Protein AF-A0A6M2D4B0-F1 (afdb_monomer)

Foldseek 3Di:
DDDDPDVVVVVVCVVVDDLVVLLLDLQLQDDDDDDDDPVCPVVVVSSVVSNVVSLVLLVLCLVVLVVPLALSSQLSLVSCPPHPVSLVSNCVVVVHDSVVSVVSSVVVVVVCLFLQSVCCNLVVDVHDDDDDPDDPPDDDPVNDDRVRSSVVSVVDGSVVRDDDDD

Mean predicted aligned error: 10.33 Å

Radius of gyration: 20.92 Å; Cα contacts (8 Å, |Δi|>4): 132; chains: 1; bounding box: 48×32×70 Å

Sequence (166 aa):
MLDTPCPEVFEEFLREASEPKLWNNYNLEFVEFGCDAPDLVGMVVTMKQVTDRNTTLATRAARFLQGKHHIDNARALETMNGSSLFVKRVCGLLRVDKAQALDKIAACLIDVADMKKFLRLAGVVHRDLVCGETVDGRTQLADLNEDCLRYLRRYLKFSDIRHSPA

Structure (mmCIF, N/CA/C/O backbone):
data_AF-A0A6M2D4B0-F1
#
_entry.id   AF-A0A6M2D4B0-F1
#
loop_
_atom_site.group_PDB
_atom_site.id
_atom_site.type_symbol
_atom_site.label_atom_id
_atom_site.label_alt_id
_atom_site.label_comp_id
_atom_site.label_asym_id
_atom_site.label_entity_id
_atom_site.label_seq_id
_atom_site.pdbx_PDB_ins_code
_atom_site.Cartn_x
_atom_site.Cartn_y
_atom_site.Cartn_z
_atom_site.occupancy
_atom_site.B_iso_or_equiv
_atom_site.auth_seq_id
_atom_site.auth_comp_id
_atom_site.auth_asym_id
_atom_site.auth_atom_id
_atom_site.pdbx_PDB_model_num
ATOM 1 N N . MET A 1 1 ? 17.600 -1.834 -33.836 1.00 33.47 1 MET A N 1
ATOM 2 C CA . MET A 1 1 ? 18.790 -1.210 -33.231 1.00 33.47 1 MET A CA 1
ATOM 3 C C . MET A 1 1 ? 18.265 -0.247 -32.194 1.00 33.47 1 MET A C 1
ATOM 5 O O . MET A 1 1 ? 17.700 0.765 -32.577 1.00 33.47 1 MET A O 1
ATOM 9 N N . LEU A 1 2 ? 18.274 -0.651 -30.927 1.00 34.34 2 LEU A N 1
ATOM 10 C CA . LEU A 1 2 ? 17.944 0.231 -29.812 1.00 34.34 2 LEU A CA 1
ATOM 11 C C . LEU A 1 2 ? 19.280 0.704 -29.245 1.00 34.34 2 LEU A C 1
ATOM 13 O O . LEU A 1 2 ? 20.153 -0.131 -29.013 1.00 34.34 2 LEU A O 1
ATOM 17 N N . ASP A 1 3 ? 19.434 2.022 -29.129 1.00 37.56 3 ASP A N 1
ATOM 18 C CA . ASP A 1 3 ? 20.600 2.682 -28.548 1.00 37.56 3 ASP A CA 1
ATOM 19 C C . ASP A 1 3 ? 20.868 2.109 -27.155 1.00 37.56 3 ASP A C 1
ATOM 21 O O . ASP A 1 3 ? 20.083 2.296 -26.224 1.00 37.56 3 ASP A O 1
ATOM 25 N N . THR A 1 4 ? 21.980 1.393 -27.012 1.00 47.75 4 THR A N 1
ATOM 26 C CA . THR A 1 4 ? 22.542 1.086 -25.699 1.00 47.75 4 THR A CA 1
ATOM 27 C C . THR A 1 4 ? 22.854 2.406 -24.992 1.00 47.75 4 THR A C 1
ATOM 29 O O . THR A 1 4 ? 23.496 3.265 -25.604 1.00 47.75 4 THR A O 1
ATOM 32 N N . PRO A 1 5 ? 22.411 2.603 -23.737 1.00 45.62 5 PRO A N 1
ATOM 33 C CA . PRO A 1 5 ? 22.637 3.855 -23.031 1.00 45.62 5 PRO A CA 1
ATOM 34 C C . PRO A 1 5 ? 24.138 4.150 -22.923 1.00 45.62 5 PRO A C 1
ATOM 36 O O . PRO A 1 5 ? 24.945 3.251 -22.682 1.00 45.62 5 PRO A O 1
ATOM 39 N N . CYS A 1 6 ? 24.489 5.420 -23.140 1.00 44.59 6 CYS A N 1
ATOM 40 C CA . CYS A 1 6 ? 25.862 5.917 -23.135 1.00 44.59 6 CYS A CA 1
ATOM 41 C C . CYS A 1 6 ? 26.569 5.535 -21.814 1.00 44.59 6 CYS A C 1
ATOM 43 O O . CYS A 1 6 ? 25.987 5.776 -20.749 1.00 44.59 6 CYS A O 1
ATOM 45 N N . PRO A 1 7 ? 27.802 4.989 -21.850 1.00 52.09 7 PRO A N 1
ATOM 46 C CA . PRO A 1 7 ? 28.554 4.578 -20.658 1.00 52.09 7 PRO A CA 1
ATOM 47 C C . PRO A 1 7 ? 28.643 5.658 -19.566 1.00 52.09 7 PRO A C 1
ATOM 49 O O . PRO A 1 7 ? 28.606 5.348 -18.380 1.00 52.09 7 PRO A O 1
ATOM 52 N N . GLU A 1 8 ? 28.663 6.933 -19.961 1.00 49.50 8 GLU A N 1
ATOM 53 C CA . GLU A 1 8 ? 28.767 8.093 -19.065 1.00 49.50 8 GLU A CA 1
ATOM 54 C C . GLU A 1 8 ? 27.552 8.250 -18.127 1.00 49.50 8 GLU A C 1
ATOM 56 O O . GLU A 1 8 ? 27.714 8.550 -16.946 1.00 49.50 8 GLU A O 1
ATOM 61 N N . VAL A 1 9 ? 26.333 7.970 -18.611 1.00 52.59 9 VAL A N 1
ATOM 62 C CA . VAL A 1 9 ? 25.097 8.035 -17.799 1.00 52.59 9 VAL A CA 1
ATOM 63 C C . VAL A 1 9 ? 25.060 6.896 -16.778 1.00 52.59 9 VAL A C 1
ATOM 65 O O . VAL A 1 9 ? 24.515 7.025 -15.680 1.00 52.59 9 VAL A O 1
ATOM 68 N N . PHE A 1 10 ? 25.653 5.762 -17.142 1.00 53.91 10 PHE A N 1
ATO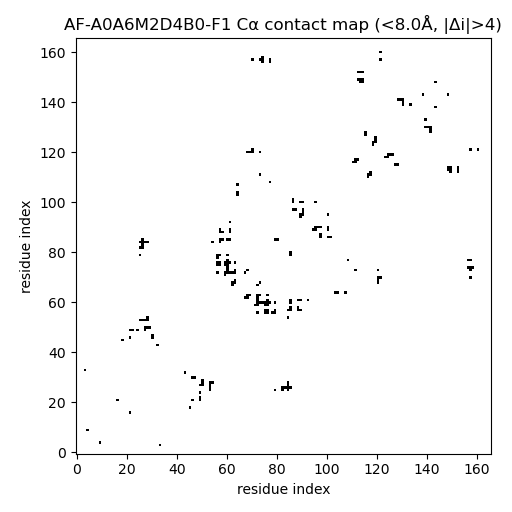M 69 C CA . PHE A 1 10 ? 25.703 4.578 -16.302 1.00 53.91 10 PHE A CA 1
ATOM 70 C C . PHE A 1 10 ? 26.721 4.736 -15.161 1.00 53.91 10 PHE A C 1
ATOM 72 O O . PHE A 1 10 ? 26.424 4.356 -14.028 1.00 53.91 10 PHE A O 1
ATOM 79 N N . GLU A 1 11 ? 27.872 5.366 -15.417 1.00 51.25 11 GLU A N 1
ATOM 80 C CA . GLU A 1 11 ? 28.868 5.688 -14.384 1.00 51.25 11 GLU A CA 1
ATOM 81 C C . GLU A 1 11 ? 28.387 6.741 -13.373 1.00 51.25 11 GLU A C 1
ATOM 83 O O . GLU A 1 11 ? 28.682 6.636 -12.180 1.00 51.25 11 GLU A O 1
ATOM 88 N N . GLU A 1 12 ? 27.602 7.730 -13.807 1.00 53.69 12 GLU A N 1
ATOM 89 C CA . GLU A 1 12 ? 27.007 8.718 -12.900 1.00 53.69 12 GLU A CA 1
ATOM 90 C C . GLU A 1 12 ? 25.944 8.075 -11.991 1.00 53.69 12 GLU A C 1
ATOM 92 O O . GLU A 1 12 ? 25.971 8.259 -10.770 1.00 53.69 12 GLU A O 1
ATOM 97 N N . PHE A 1 13 ? 25.090 7.212 -12.556 1.00 56.12 13 PHE A N 1
ATOM 98 C CA . PHE A 1 13 ? 24.139 6.402 -11.790 1.00 5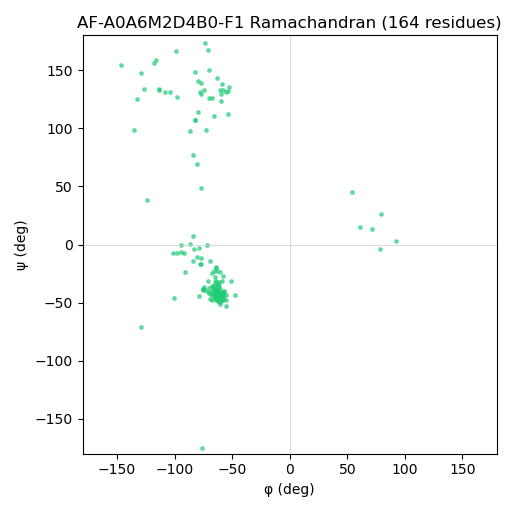6.12 13 PHE A CA 1
ATOM 99 C C . PHE A 1 13 ? 24.857 5.515 -10.759 1.00 56.12 13 PHE A C 1
ATOM 101 O O . PHE A 1 13 ? 24.460 5.465 -9.596 1.00 56.12 13 PHE A O 1
ATOM 108 N N . LEU A 1 14 ? 25.941 4.849 -11.166 1.00 56.28 14 LEU A N 1
ATOM 109 C CA . LEU A 1 14 ? 26.808 4.033 -10.311 1.00 56.28 14 LEU A CA 1
ATOM 110 C C . LEU A 1 14 ? 27.415 4.822 -9.144 1.00 56.28 14 LEU A C 1
ATOM 112 O O . LEU A 1 14 ? 27.433 4.334 -8.015 1.00 56.28 14 LEU A O 1
ATOM 116 N N . ARG A 1 15 ? 27.891 6.049 -9.396 1.00 55.19 15 ARG A N 1
ATOM 117 C CA . ARG A 1 15 ? 28.471 6.925 -8.362 1.00 55.19 15 ARG A CA 1
ATOM 118 C C . ARG A 1 15 ? 27.452 7.355 -7.314 1.00 55.19 15 ARG A C 1
ATOM 120 O O . ARG A 1 15 ? 27.816 7.568 -6.156 1.00 55.19 15 ARG A O 1
ATOM 127 N N . GLU A 1 16 ? 26.189 7.502 -7.701 1.00 53.47 16 GLU A N 1
ATOM 128 C CA . GLU A 1 16 ? 25.122 7.928 -6.797 1.00 53.47 16 GLU A CA 1
ATOM 129 C C . GLU A 1 16 ? 24.395 6.770 -6.105 1.00 53.47 16 GLU A C 1
ATOM 131 O O . GLU A 1 16 ? 23.835 6.964 -5.016 1.00 53.47 16 GLU A O 1
ATOM 136 N N . ALA A 1 17 ? 24.426 5.577 -6.700 1.00 56.62 17 ALA A N 1
ATOM 137 C CA . ALA A 1 17 ? 23.749 4.368 -6.256 1.00 56.62 17 ALA A CA 1
ATOM 138 C C . ALA A 1 17 ? 24.512 3.641 -5.138 1.00 56.62 17 ALA A C 1
ATOM 140 O O . ALA A 1 17 ? 24.996 2.523 -5.299 1.00 56.62 17 ALA A O 1
ATOM 141 N N . SER A 1 18 ? 24.563 4.238 -3.946 1.00 60.62 18 SER A N 1
ATOM 142 C CA . SER A 1 18 ? 24.861 3.437 -2.755 1.00 60.62 18 SER A CA 1
ATOM 143 C C . SER A 1 18 ? 23.748 2.400 -2.544 1.00 60.62 18 SER A C 1
ATOM 145 O O . SER A 1 18 ? 22.571 2.699 -2.771 1.00 60.62 18 SER A O 1
ATOM 147 N N . GLU A 1 19 ? 24.084 1.186 -2.089 1.00 58.88 19 GLU A N 1
ATOM 148 C CA . GLU A 1 19 ? 23.086 0.127 -1.849 1.00 58.88 19 GLU A CA 1
ATOM 149 C C . GLU A 1 19 ? 21.857 0.622 -1.056 1.00 58.88 19 GLU A C 1
ATOM 151 O O . GLU A 1 19 ? 20.731 0.363 -1.490 1.00 58.88 19 GLU A O 1
ATOM 156 N N . PRO A 1 20 ? 21.993 1.423 0.025 1.00 60.00 20 PRO A N 1
ATOM 157 C CA . PRO A 1 20 ? 20.836 1.943 0.754 1.00 60.00 20 PRO A CA 1
ATOM 158 C C . PRO A 1 20 ? 19.921 2.840 -0.093 1.00 60.00 20 PRO A C 1
ATOM 160 O O . PRO A 1 20 ? 18.709 2.855 0.119 1.00 60.00 20 PRO A O 1
ATOM 163 N N . LYS A 1 21 ? 20.464 3.596 -1.056 1.00 70.44 21 LYS A N 1
ATOM 164 C CA . LYS A 1 21 ? 19.666 4.437 -1.963 1.00 70.44 21 LYS A CA 1
ATOM 165 C C . LYS A 1 21 ? 18.920 3.590 -2.993 1.00 70.44 21 LYS A C 1
ATOM 167 O O . LYS A 1 21 ? 17.749 3.858 -3.256 1.00 70.44 21 LYS A O 1
ATOM 172 N N . LEU A 1 22 ? 19.552 2.532 -3.507 1.00 73.62 22 LEU A N 1
ATOM 173 C CA . LEU A 1 22 ? 18.917 1.576 -4.421 1.00 73.62 22 LEU A CA 1
ATOM 174 C C . LEU A 1 22 ? 17.747 0.845 -3.757 1.00 73.62 22 LEU A C 1
ATOM 176 O O . LEU A 1 22 ? 16.653 0.791 -4.318 1.00 73.62 22 LEU A O 1
ATOM 180 N N . TRP A 1 23 ? 17.934 0.353 -2.530 1.00 78.50 23 TRP A N 1
ATOM 181 C CA . TRP A 1 23 ? 16.878 -0.338 -1.786 1.00 78.50 23 TRP A CA 1
ATOM 182 C C . TRP A 1 23 ? 15.683 0.563 -1.442 1.00 78.50 23 TRP A C 1
ATOM 184 O O . TRP A 1 23 ? 14.585 0.057 -1.214 1.00 78.50 23 TRP A O 1
ATOM 194 N N . ASN A 1 24 ? 15.838 1.885 -1.462 1.00 80.62 24 ASN A N 1
ATOM 195 C CA . ASN A 1 24 ? 14.739 2.831 -1.251 1.00 80.62 24 ASN A CA 1
ATOM 196 C C . ASN A 1 24 ? 14.094 3.330 -2.556 1.00 80.62 24 ASN A C 1
ATOM 198 O O . ASN A 1 24 ? 13.121 4.084 -2.511 1.00 80.62 24 ASN A O 1
ATOM 202 N N . ASN A 1 25 ? 14.579 2.888 -3.721 1.00 83.38 25 ASN A N 1
ATOM 203 C CA . ASN A 1 25 ? 13.985 3.233 -5.006 1.00 83.38 25 ASN A CA 1
ATOM 204 C C . ASN A 1 25 ? 12.860 2.253 -5.373 1.00 83.38 25 ASN A C 1
ATOM 206 O O . ASN A 1 25 ? 13.100 1.178 -5.922 1.00 83.38 25 ASN A O 1
ATOM 210 N N . TYR A 1 26 ? 11.615 2.648 -5.111 1.00 85.12 26 TYR A N 1
ATOM 211 C CA . TYR A 1 26 ? 10.415 1.870 -5.455 1.00 85.12 26 TYR A CA 1
ATOM 212 C C . TYR A 1 26 ? 9.943 2.052 -6.907 1.00 85.12 26 TYR A C 1
ATOM 214 O O . TYR A 1 26 ? 8.989 1.401 -7.329 1.00 85.12 26 TYR A O 1
ATOM 222 N N . ASN A 1 27 ? 10.591 2.932 -7.676 1.00 85.00 27 ASN A N 1
ATOM 223 C CA . ASN A 1 27 ? 10.253 3.214 -9.073 1.00 85.00 27 ASN A CA 1
ATOM 224 C C . ASN A 1 27 ? 11.130 2.450 -10.069 1.00 85.00 27 ASN A C 1
ATOM 226 O O . ASN A 1 27 ? 10.854 2.495 -11.265 1.00 85.00 27 ASN A O 1
ATOM 230 N N . LEU A 1 28 ? 12.166 1.752 -9.594 1.00 82.00 28 LEU A N 1
ATOM 231 C CA . LEU A 1 28 ? 13.010 0.924 -10.446 1.00 82.00 28 LEU A CA 1
ATOM 232 C C . LEU A 1 28 ? 12.182 -0.241 -11.009 1.00 82.00 28 LEU A C 1
ATOM 234 O O . LEU A 1 28 ? 11.762 -1.124 -10.255 1.00 82.00 28 LEU A O 1
ATOM 238 N N . GLU A 1 29 ? 11.923 -0.196 -12.318 1.00 71.44 29 GLU A N 1
ATOM 239 C CA . GLU A 1 29 ? 11.063 -1.141 -13.042 1.00 71.44 29 GLU A CA 1
ATOM 240 C C . GLU A 1 29 ? 11.870 -2.196 -13.802 1.00 71.44 29 GLU A C 1
ATOM 242 O O . GLU A 1 29 ? 11.560 -3.382 -13.725 1.00 71.44 29 GLU A O 1
ATOM 247 N N . PHE A 1 30 ? 12.907 -1.770 -14.520 1.00 68.88 30 PHE A N 1
ATOM 248 C CA . PHE A 1 30 ? 13.785 -2.645 -15.283 1.00 68.88 30 PHE A CA 1
ATOM 249 C C . PHE A 1 30 ? 15.204 -2.081 -15.284 1.00 68.88 30 PHE A C 1
ATOM 251 O O . PHE A 1 30 ? 15.396 -0.873 -15.133 1.00 68.88 30 PHE A O 1
ATOM 258 N N . VAL A 1 31 ? 16.184 -2.964 -15.461 1.00 64.62 31 VAL A N 1
ATOM 259 C CA . VAL A 1 31 ? 17.563 -2.580 -15.760 1.00 64.62 31 VAL A CA 1
ATOM 260 C C . VAL A 1 31 ? 18.047 -3.428 -16.927 1.00 64.62 31 VAL A C 1
ATOM 262 O O . VAL A 1 31 ? 17.963 -4.655 -16.876 1.00 64.62 31 VAL A O 1
ATOM 265 N N . GLU A 1 32 ? 18.525 -2.767 -17.975 1.00 59.12 32 GLU A N 1
ATOM 266 C CA . GLU A 1 32 ? 19.213 -3.396 -19.100 1.00 59.12 32 GLU A CA 1
ATOM 267 C C . GLU A 1 32 ? 20.713 -3.136 -18.955 1.00 59.12 32 GLU A C 1
ATOM 269 O O . GLU A 1 32 ? 21.128 -2.004 -18.711 1.00 59.12 32 GLU A O 1
ATOM 274 N N . PHE A 1 33 ? 21.523 -4.186 -19.085 1.00 61.47 33 PHE A N 1
ATOM 275 C CA . PHE A 1 33 ? 22.979 -4.084 -19.016 1.00 61.47 33 PHE A CA 1
ATOM 276 C C . PHE A 1 33 ? 23.588 -4.410 -20.378 1.00 61.47 33 PHE A C 1
ATOM 278 O O . PHE A 1 33 ? 23.222 -5.411 -20.997 1.00 61.47 33 PHE A O 1
ATOM 285 N N . GLY A 1 34 ? 24.536 -3.580 -20.818 1.00 56.22 34 GLY A N 1
ATOM 286 C CA . GLY A 1 34 ? 25.466 -3.927 -21.895 1.00 56.22 34 GLY A CA 1
ATOM 287 C C . GLY A 1 34 ? 26.464 -4.992 -21.423 1.00 56.22 34 GLY A C 1
ATOM 288 O O . GLY A 1 34 ? 26.774 -5.071 -20.236 1.00 56.22 34 GLY A O 1
ATOM 289 N N . CYS A 1 35 ? 26.939 -5.840 -22.334 1.00 49.44 35 CYS A N 1
ATOM 290 C CA . CYS A 1 35 ? 27.589 -7.114 -22.003 1.00 49.44 35 CYS A CA 1
ATOM 291 C C . CYS A 1 35 ? 29.007 -7.063 -21.389 1.00 49.44 35 CYS A C 1
ATOM 293 O O . CYS A 1 35 ? 29.515 -8.129 -21.059 1.00 49.44 35 CYS A O 1
ATOM 295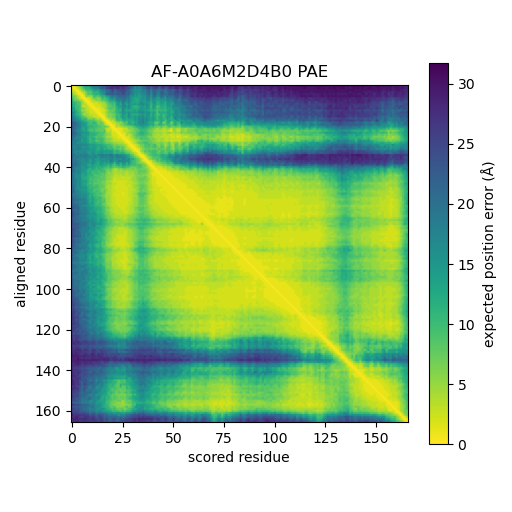 N N . ASP A 1 36 ? 29.640 -5.909 -21.160 1.00 53.78 36 ASP A N 1
ATOM 296 C CA . ASP A 1 36 ? 31.114 -5.866 -21.040 1.00 53.78 36 ASP A CA 1
ATOM 297 C C . ASP A 1 36 ? 31.689 -5.260 -19.747 1.00 53.78 36 ASP A C 1
ATOM 299 O O . ASP A 1 36 ? 32.720 -4.594 -19.782 1.00 53.78 36 ASP A O 1
ATOM 303 N N . ALA A 1 37 ? 31.086 -5.495 -18.578 1.00 54.44 37 ALA A N 1
ATOM 304 C CA . ALA A 1 37 ? 31.677 -5.007 -17.325 1.00 54.44 37 ALA A CA 1
ATOM 305 C C . ALA A 1 37 ? 31.674 -6.062 -16.195 1.00 54.44 37 ALA A C 1
ATOM 307 O O . ALA A 1 37 ? 30.664 -6.250 -15.509 1.00 54.44 37 ALA A O 1
ATOM 308 N N . PRO A 1 38 ? 32.808 -6.762 -15.979 1.00 52.78 38 PRO A N 1
ATOM 309 C CA . PRO A 1 38 ? 32.936 -7.821 -14.972 1.00 52.78 38 PRO A CA 1
ATOM 310 C C . PRO A 1 38 ? 32.803 -7.320 -13.522 1.00 52.78 38 PRO A C 1
ATOM 312 O O . PRO A 1 38 ? 32.379 -8.086 -12.658 1.00 52.78 38 PRO A O 1
ATOM 315 N N . ASP A 1 39 ? 33.045 -6.032 -13.264 1.00 58.59 39 ASP A N 1
ATOM 316 C CA . ASP A 1 39 ? 32.878 -5.413 -11.939 1.00 58.59 39 ASP A CA 1
ATOM 317 C C . ASP A 1 39 ? 31.408 -5.084 -11.591 1.00 58.59 39 ASP A C 1
ATOM 319 O O . ASP A 1 39 ? 31.105 -4.653 -10.479 1.00 58.59 39 ASP A O 1
ATOM 323 N N . LEU A 1 40 ? 30.460 -5.327 -12.509 1.00 64.75 40 LEU A N 1
ATOM 324 C CA . LEU A 1 40 ? 29.035 -5.031 -12.305 1.00 64.75 40 LEU A CA 1
ATOM 325 C C . LEU A 1 40 ? 28.207 -6.206 -11.798 1.00 64.75 40 LEU A C 1
ATOM 327 O O . LEU A 1 40 ? 27.039 -6.004 -11.473 1.00 64.75 40 LEU A O 1
ATOM 331 N N . VAL A 1 41 ? 28.758 -7.420 -11.702 1.00 70.38 41 VAL A N 1
ATOM 332 C CA . VAL A 1 41 ? 27.973 -8.621 -11.353 1.00 70.38 41 VAL A CA 1
ATOM 333 C C . VAL A 1 41 ? 27.215 -8.437 -10.033 1.00 70.38 41 VAL A C 1
ATOM 335 O O . VAL A 1 41 ? 26.025 -8.744 -9.958 1.00 70.38 41 VAL A O 1
ATOM 338 N N . GLY A 1 42 ? 27.867 -7.871 -9.011 1.00 72.50 42 GLY A N 1
ATOM 339 C CA . GLY A 1 42 ? 27.223 -7.570 -7.729 1.00 72.50 42 GLY A CA 1
ATOM 340 C C . GLY A 1 42 ? 26.076 -6.565 -7.866 1.00 72.50 42 GLY A C 1
ATOM 341 O O . GLY A 1 42 ? 24.979 -6.800 -7.361 1.00 72.50 42 GLY A O 1
ATOM 342 N N . MET A 1 43 ? 26.281 -5.483 -8.621 1.00 73.81 43 MET A N 1
ATOM 343 C CA . MET A 1 43 ? 25.251 -4.461 -8.804 1.00 73.81 43 MET A CA 1
ATOM 344 C C . MET A 1 43 ? 24.078 -4.953 -9.660 1.00 73.81 43 MET A C 1
ATOM 346 O O . MET A 1 43 ? 22.928 -4.654 -9.347 1.00 73.81 43 MET A O 1
ATOM 350 N N . VAL A 1 44 ? 24.348 -5.763 -10.686 1.00 76.38 44 VAL A N 1
ATOM 351 C CA . VAL A 1 44 ? 23.335 -6.433 -11.516 1.00 76.38 44 VAL A CA 1
ATOM 352 C C . VAL A 1 44 ? 22.424 -7.297 -10.651 1.00 76.38 44 VAL A C 1
ATOM 354 O O . VAL A 1 44 ? 21.198 -7.217 -10.761 1.00 76.38 44 VAL A O 1
ATOM 357 N N . VAL A 1 45 ? 23.010 -8.096 -9.754 1.00 80.75 45 VAL A N 1
ATOM 358 C CA . VAL A 1 45 ? 22.253 -8.927 -8.812 1.00 80.75 45 VAL A CA 1
ATOM 359 C C . VAL A 1 45 ? 21.402 -8.057 -7.887 1.00 80.75 45 VAL A C 1
ATOM 361 O O . VAL A 1 45 ? 20.202 -8.310 -7.765 1.00 80.75 45 VAL A O 1
ATOM 364 N N . THR A 1 46 ? 21.971 -7.005 -7.295 1.00 81.88 46 THR A N 1
ATOM 365 C CA . THR A 1 46 ? 21.238 -6.080 -6.415 1.00 81.88 46 THR A CA 1
ATOM 366 C C . THR A 1 46 ? 20.076 -5.401 -7.140 1.00 81.88 46 THR A C 1
ATOM 368 O O . THR A 1 46 ? 18.951 -5.384 -6.645 1.00 81.88 46 THR A O 1
ATOM 371 N N . MET A 1 47 ? 20.294 -4.893 -8.351 1.00 81.75 47 MET A N 1
ATOM 372 C CA . MET A 1 47 ? 19.253 -4.258 -9.164 1.00 81.75 47 MET A CA 1
ATOM 373 C C . MET A 1 47 ? 18.129 -5.225 -9.538 1.00 81.75 47 MET A C 1
ATOM 375 O O . MET A 1 47 ? 16.949 -4.863 -9.481 1.00 81.75 47 MET A O 1
ATOM 379 N N . LYS A 1 48 ? 18.469 -6.476 -9.862 1.00 84.06 48 LYS A N 1
ATOM 380 C CA . LYS A 1 48 ? 17.476 -7.525 -10.100 1.00 84.06 48 LYS A CA 1
ATOM 381 C C . LYS A 1 48 ? 16.647 -7.809 -8.845 1.00 84.06 48 LYS A C 1
ATOM 383 O O . LYS A 1 48 ? 15.424 -7.843 -8.905 1.00 84.06 48 LYS A O 1
ATOM 388 N N . GLN A 1 49 ? 17.287 -7.928 -7.684 1.00 86.31 49 GLN A N 1
ATOM 389 C CA . GLN A 1 49 ? 16.572 -8.127 -6.420 1.00 86.31 49 GLN A CA 1
ATOM 390 C C . GLN A 1 49 ? 15.634 -6.955 -6.095 1.00 86.31 49 GLN A C 1
ATOM 392 O O . GLN A 1 49 ? 14.499 -7.170 -5.662 1.00 86.31 49 GLN A O 1
ATOM 397 N N . VAL A 1 50 ? 16.073 -5.716 -6.334 1.00 87.56 50 VAL A N 1
ATOM 398 C CA . VAL A 1 50 ? 15.253 -4.515 -6.115 1.00 87.56 50 VAL A CA 1
ATOM 399 C C . VAL A 1 50 ? 14.047 -4.489 -7.059 1.00 87.56 50 VAL A C 1
ATOM 401 O O . VAL A 1 50 ? 12.928 -4.249 -6.602 1.00 87.56 50 VAL A O 1
ATOM 404 N N . THR A 1 51 ? 14.239 -4.775 -8.348 1.00 88.81 51 THR A N 1
ATOM 405 C CA . THR A 1 51 ? 13.146 -4.809 -9.342 1.00 88.81 51 THR A CA 1
ATOM 406 C C . THR A 1 51 ? 12.133 -5.923 -9.051 1.00 88.81 51 THR A C 1
ATOM 408 O O . THR A 1 51 ? 10.922 -5.666 -9.057 1.00 88.81 51 THR A O 1
ATOM 411 N N . ASP A 1 52 ? 12.591 -7.124 -8.687 1.00 89.12 52 ASP A N 1
ATOM 412 C CA . ASP A 1 52 ? 11.731 -8.245 -8.281 1.00 89.12 52 ASP A CA 1
ATOM 413 C C . ASP A 1 52 ? 10.914 -7.903 -7.023 1.00 89.12 52 ASP A C 1
ATOM 415 O O . ASP A 1 52 ? 9.694 -8.132 -6.956 1.00 89.12 52 ASP A O 1
ATOM 419 N N . ARG A 1 53 ? 11.562 -7.284 -6.028 1.00 92.25 53 ARG A N 1
ATOM 420 C CA . ARG A 1 53 ? 10.904 -6.799 -4.809 1.00 92.25 53 ARG A CA 1
ATOM 421 C C . ARG A 1 53 ? 9.843 -5.751 -5.136 1.00 92.25 53 ARG A C 1
ATOM 423 O O . ARG A 1 53 ? 8.703 -5.886 -4.690 1.00 92.25 53 ARG A O 1
ATOM 430 N N . ASN A 1 54 ? 10.189 -4.727 -5.913 1.00 92.44 54 ASN A N 1
ATOM 431 C CA . ASN A 1 54 ? 9.279 -3.641 -6.281 1.00 92.44 54 ASN A CA 1
ATOM 432 C C . ASN A 1 54 ? 8.060 -4.171 -7.048 1.00 92.44 54 ASN A C 1
ATOM 434 O O . ASN A 1 54 ? 6.923 -3.815 -6.739 1.00 92.44 54 ASN A O 1
ATOM 438 N N . THR A 1 55 ? 8.274 -5.098 -7.984 1.00 90.62 55 THR A N 1
ATOM 439 C CA . THR A 1 55 ? 7.200 -5.762 -8.736 1.00 90.62 55 THR A CA 1
ATOM 440 C C . THR A 1 55 ? 6.282 -6.570 -7.820 1.00 90.62 55 THR A C 1
ATOM 442 O O . THR A 1 55 ? 5.051 -6.539 -7.963 1.00 90.62 55 THR A O 1
ATOM 445 N N . THR A 1 56 ? 6.861 -7.277 -6.848 1.00 93.25 56 THR A N 1
ATOM 446 C CA . THR A 1 56 ? 6.111 -8.036 -5.842 1.00 93.25 56 THR A CA 1
ATOM 447 C C . THR A 1 56 ? 5.259 -7.110 -4.975 1.00 93.25 56 THR A C 1
ATOM 449 O O . THR A 1 56 ? 4.063 -7.364 -4.803 1.00 93.25 56 THR A O 1
ATOM 452 N N . LEU A 1 57 ? 5.835 -6.010 -4.481 1.00 94.31 57 LEU A N 1
ATOM 453 C CA . LEU A 1 57 ? 5.130 -4.999 -3.691 1.00 94.31 57 LEU A CA 1
ATOM 454 C C . LEU A 1 57 ? 3.999 -4.348 -4.494 1.00 94.31 57 LEU A C 1
ATOM 456 O O . LEU A 1 57 ? 2.858 -4.346 -4.037 1.00 94.31 57 LEU A O 1
ATOM 460 N N . ALA A 1 58 ? 4.267 -3.896 -5.720 1.00 93.69 58 ALA A N 1
ATOM 461 C CA . ALA A 1 58 ? 3.257 -3.310 -6.602 1.00 93.69 58 ALA A CA 1
ATOM 462 C C . ALA A 1 58 ? 2.087 -4.277 -6.853 1.00 93.69 58 ALA A C 1
ATOM 464 O O . ALA A 1 58 ? 0.920 -3.888 -6.834 1.00 93.69 58 ALA A O 1
ATOM 465 N N . THR A 1 59 ? 2.387 -5.565 -7.045 1.00 93.69 59 THR A N 1
ATOM 466 C CA . THR A 1 59 ? 1.369 -6.604 -7.251 1.00 93.69 59 THR A CA 1
ATOM 467 C C . THR A 1 59 ? 0.535 -6.845 -5.988 1.00 93.69 59 THR A C 1
ATOM 469 O O . THR A 1 59 ? -0.684 -6.989 -6.080 1.00 93.69 59 THR A O 1
ATOM 472 N N . ARG A 1 60 ? 1.155 -6.876 -4.802 1.00 94.94 60 ARG A N 1
ATOM 473 C CA . ARG A 1 60 ? 0.445 -7.004 -3.516 1.00 94.94 60 ARG A CA 1
ATOM 474 C C . ARG A 1 60 ? -0.444 -5.793 -3.231 1.00 94.94 60 ARG A C 1
ATOM 476 O O . ARG A 1 60 ? -1.612 -5.970 -2.893 1.00 94.94 60 ARG A O 1
ATOM 483 N N . ALA A 1 61 ? 0.069 -4.588 -3.452 1.00 94.44 61 ALA A N 1
ATOM 484 C CA . ALA A 1 61 ? -0.689 -3.349 -3.322 1.00 94.44 61 ALA A CA 1
ATOM 485 C C . ALA A 1 61 ? -1.907 -3.333 -4.264 1.00 94.44 61 ALA A C 1
ATOM 487 O O . ALA A 1 61 ? -3.025 -3.048 -3.844 1.00 94.44 61 ALA A O 1
ATOM 488 N N . ALA A 1 62 ? -1.734 -3.743 -5.525 1.00 93.44 62 ALA A N 1
ATOM 489 C CA . ALA A 1 62 ? -2.840 -3.833 -6.477 1.00 93.44 62 ALA A CA 1
ATOM 490 C C . ALA A 1 62 ? -3.885 -4.892 -6.081 1.00 93.44 62 ALA A C 1
ATOM 492 O O . ALA A 1 62 ? -5.080 -4.676 -6.258 1.00 93.44 62 ALA A O 1
ATOM 493 N N . ARG A 1 63 ? -3.466 -6.021 -5.492 1.00 93.31 63 ARG A N 1
ATOM 494 C CA . ARG A 1 63 ? -4.396 -7.019 -4.931 1.00 93.31 63 ARG A CA 1
ATOM 495 C C . ARG A 1 63 ? -5.232 -6.446 -3.790 1.00 93.31 63 ARG A C 1
ATOM 497 O O . ARG A 1 63 ? -6.396 -6.824 -3.671 1.00 93.31 63 ARG A O 1
ATOM 504 N N . PHE A 1 64 ? -4.673 -5.541 -2.986 1.00 94.19 64 PHE A N 1
ATOM 505 C CA . PHE A 1 64 ? -5.443 -4.834 -1.964 1.00 94.19 64 PHE A CA 1
ATOM 506 C C . PHE A 1 64 ? -6.597 -4.048 -2.598 1.00 94.19 64 PHE A C 1
ATOM 508 O O . PHE A 1 64 ? -7.740 -4.220 -2.190 1.00 94.19 64 PHE A O 1
ATOM 515 N N . LEU A 1 65 ? -6.322 -3.296 -3.672 1.00 92.75 65 LEU A N 1
ATOM 516 C CA . LEU A 1 65 ? -7.340 -2.557 -4.438 1.00 92.75 65 LEU A CA 1
ATOM 517 C C . LEU A 1 65 ? -8.418 -3.462 -5.062 1.00 92.75 65 LEU A C 1
ATOM 519 O O . LEU A 1 65 ? -9.521 -3.005 -5.342 1.00 92.75 65 LEU A O 1
ATOM 523 N N . GLN A 1 66 ? -8.113 -4.744 -5.283 1.00 91.38 66 GLN A N 1
ATOM 524 C CA . GLN A 1 66 ? -9.063 -5.760 -5.756 1.00 91.38 66 GLN A CA 1
ATOM 525 C C . GLN A 1 66 ? -9.896 -6.393 -4.627 1.00 91.38 66 GLN A C 1
ATOM 527 O O . GLN A 1 66 ? -10.596 -7.375 -4.866 1.00 91.38 66 GLN A O 1
ATOM 532 N N . GLY A 1 67 ? -9.801 -5.888 -3.394 1.00 90.06 67 GLY A N 1
ATOM 533 C CA . GLY A 1 67 ? -10.543 -6.402 -2.243 1.00 90.06 67 GLY A CA 1
ATOM 534 C C . GLY A 1 67 ? -9.808 -7.473 -1.431 1.00 90.06 67 GLY A C 1
ATOM 535 O O . GLY A 1 67 ? -10.361 -8.007 -0.471 1.00 90.06 67 GLY A O 1
ATOM 536 N N . LYS A 1 68 ? -8.554 -7.816 -1.767 1.00 91.31 68 LYS A N 1
ATOM 537 C CA . LYS A 1 68 ? -7.765 -8.795 -0.993 1.00 91.31 68 LYS A CA 1
ATOM 538 C C . LYS A 1 68 ? -7.095 -8.115 0.199 1.00 91.31 68 LYS A C 1
ATOM 540 O O . LYS A 1 68 ? -5.892 -7.840 0.176 1.00 91.31 68 LYS A O 1
ATOM 545 N N . HIS A 1 69 ? -7.881 -7.862 1.239 1.00 89.62 69 HIS A N 1
ATOM 546 C CA . HIS A 1 69 ? -7.525 -7.056 2.412 1.00 89.62 69 HIS A CA 1
ATOM 547 C C . HIS A 1 69 ? -6.614 -7.761 3.442 1.00 89.62 69 HIS A C 1
ATOM 549 O O . HIS A 1 69 ? -6.884 -7.755 4.638 1.00 89.62 69 HIS A O 1
ATOM 555 N N . HIS A 1 70 ? -5.521 -8.377 2.989 1.00 89.81 70 HIS A N 1
ATOM 556 C CA . HIS A 1 70 ? -4.501 -8.955 3.872 1.00 89.81 70 HIS A CA 1
ATOM 557 C C . HIS A 1 70 ? -3.518 -7.881 4.362 1.00 89.81 70 HIS A C 1
ATOM 559 O O . HIS A 1 70 ? -3.196 -6.965 3.598 1.00 89.81 70 HIS A O 1
ATOM 565 N N . ILE A 1 71 ? -2.972 -8.021 5.577 1.00 89.75 71 ILE A N 1
ATOM 566 C CA . ILE A 1 71 ? -2.035 -7.038 6.149 1.00 89.75 71 ILE A CA 1
ATOM 567 C C . ILE A 1 71 ? -0.807 -6.810 5.258 1.00 89.75 71 ILE A C 1
ATOM 569 O O . ILE A 1 71 ? -0.419 -5.671 5.033 1.00 89.75 71 ILE A O 1
ATOM 573 N N . ASP A 1 72 ? -0.245 -7.861 4.655 1.00 91.44 72 ASP A N 1
ATOM 574 C CA . ASP A 1 72 ? 0.894 -7.716 3.735 1.00 91.44 72 ASP A CA 1
ATOM 575 C C . ASP A 1 72 ? 0.552 -6.914 2.476 1.00 91.44 72 ASP A C 1
ATOM 577 O O . ASP A 1 72 ? 1.409 -6.223 1.923 1.00 91.44 72 ASP A O 1
ATOM 581 N N . ASN A 1 73 ? -0.696 -7.000 2.011 1.00 93.62 73 ASN A N 1
ATOM 582 C CA . ASN A 1 73 ? -1.161 -6.225 0.867 1.00 93.62 73 ASN A CA 1
ATOM 583 C C . ASN A 1 73 ? -1.385 -4.760 1.272 1.00 93.62 73 ASN A C 1
ATOM 585 O O . ASN A 1 73 ? -1.022 -3.866 0.511 1.00 93.62 73 ASN A O 1
ATOM 589 N N . ALA A 1 74 ? -1.901 -4.514 2.482 1.00 92.06 74 ALA A N 1
ATOM 590 C CA . ALA A 1 74 ? -2.039 -3.172 3.053 1.00 92.06 74 ALA A CA 1
ATOM 591 C C . ALA A 1 74 ? -0.670 -2.507 3.288 1.00 92.06 74 ALA A C 1
ATOM 593 O O . ALA A 1 74 ? -0.458 -1.358 2.907 1.00 92.06 74 ALA A O 1
ATOM 594 N N . ARG A 1 75 ? 0.299 -3.256 3.829 1.00 92.56 75 ARG A N 1
ATOM 595 C CA . ARG A 1 75 ? 1.690 -2.816 4.004 1.00 92.56 75 ARG A CA 1
ATOM 596 C C . ARG A 1 75 ? 2.330 -2.469 2.664 1.00 92.56 75 ARG A C 1
ATOM 598 O O . ARG A 1 75 ? 3.001 -1.446 2.550 1.00 92.56 75 ARG A O 1
ATOM 605 N N . ALA A 1 76 ? 2.107 -3.293 1.641 1.00 93.94 76 ALA A N 1
ATOM 606 C CA . ALA A 1 76 ? 2.598 -3.011 0.299 1.00 93.94 76 ALA A CA 1
ATOM 607 C C . ALA A 1 76 ? 1.946 -1.755 -0.303 1.00 93.94 76 ALA A C 1
ATOM 609 O O . ALA A 1 76 ? 2.650 -0.967 -0.924 1.00 93.94 76 ALA A O 1
ATOM 610 N N . LEU A 1 77 ? 0.642 -1.536 -0.088 1.00 94.31 77 LEU A N 1
ATOM 611 C CA . LEU A 1 77 ? -0.053 -0.312 -0.504 1.00 94.31 77 LEU A CA 1
ATOM 612 C C . LEU A 1 77 ? 0.558 0.937 0.147 1.00 94.31 77 LEU A C 1
ATOM 614 O O . LEU A 1 77 ? 0.862 1.895 -0.557 1.00 94.31 77 LEU A O 1
ATOM 618 N N . GLU A 1 78 ? 0.771 0.913 1.466 1.00 92.19 78 GLU A N 1
ATOM 619 C CA . GLU A 1 78 ? 1.383 2.028 2.204 1.00 92.19 78 GLU A CA 1
ATOM 620 C C . GLU A 1 78 ? 2.820 2.300 1.729 1.00 92.19 78 GLU A C 1
ATOM 622 O O . GLU A 1 78 ? 3.212 3.452 1.568 1.00 92.19 78 GLU A O 1
ATOM 627 N N . THR A 1 79 ? 3.579 1.239 1.435 1.00 91.81 79 THR A N 1
ATOM 628 C CA . THR A 1 79 ? 4.973 1.322 0.965 1.00 91.81 79 THR A CA 1
ATOM 629 C C . THR A 1 79 ? 5.081 1.870 -0.458 1.00 91.81 79 THR A C 1
ATOM 631 O O . THR A 1 79 ? 5.958 2.672 -0.754 1.00 91.81 79 THR A O 1
ATOM 634 N N . MET A 1 80 ? 4.196 1.428 -1.350 1.00 92.25 80 MET A N 1
ATOM 635 C CA . MET A 1 80 ? 4.224 1.779 -2.771 1.00 92.25 80 MET A CA 1
ATOM 636 C C . MET A 1 80 ? 3.479 3.083 -3.083 1.00 92.25 80 MET A C 1
ATOM 638 O O . MET A 1 80 ? 3.399 3.485 -4.247 1.00 92.25 80 MET A O 1
ATOM 642 N N . ASN A 1 81 ? 2.911 3.745 -2.074 1.00 89.12 81 ASN A N 1
ATOM 643 C CA . ASN A 1 81 ? 2.232 5.018 -2.258 1.00 89.12 81 ASN A CA 1
ATOM 644 C C . ASN A 1 81 ? 3.189 6.064 -2.860 1.00 89.12 81 ASN A C 1
ATOM 646 O O . ASN A 1 81 ? 4.327 6.211 -2.424 1.00 89.12 81 ASN A O 1
ATOM 650 N N . GLY A 1 82 ? 2.727 6.781 -3.886 1.00 85.12 82 GLY A N 1
ATOM 651 C CA . GLY A 1 82 ? 3.539 7.745 -4.635 1.00 85.12 82 GLY A CA 1
ATOM 652 C C . GLY A 1 82 ? 4.493 7.130 -5.669 1.00 85.12 82 GLY A C 1
ATOM 653 O O . GLY A 1 82 ? 5.127 7.875 -6.413 1.00 85.12 82 GLY A O 1
ATOM 654 N N . SER A 1 83 ? 4.581 5.798 -5.776 1.00 89.81 83 SER A N 1
ATOM 655 C CA . SER A 1 83 ? 5.393 5.141 -6.805 1.00 89.81 83 SER A CA 1
ATOM 656 C C . SER A 1 83 ? 4.706 5.149 -8.175 1.00 89.81 83 SER A C 1
ATOM 658 O O . SER A 1 83 ? 3.557 4.724 -8.322 1.00 89.81 83 SER A O 1
ATOM 660 N N . SER A 1 84 ? 5.434 5.556 -9.216 1.00 89.19 84 SER A N 1
ATOM 661 C CA . SER A 1 84 ? 4.960 5.497 -10.605 1.00 89.19 84 SER A CA 1
ATOM 662 C C . SER A 1 84 ? 4.790 4.055 -11.096 1.00 89.19 84 SER A C 1
ATOM 664 O O . SER A 1 84 ? 3.832 3.760 -11.818 1.00 89.19 84 SER A O 1
ATOM 666 N N . LEU A 1 85 ? 5.665 3.145 -10.652 1.00 88.44 85 LEU A N 1
ATOM 667 C CA . LEU A 1 85 ? 5.578 1.712 -10.939 1.00 88.44 85 LEU A CA 1
ATOM 668 C C . LEU A 1 85 ? 4.265 1.127 -10.416 1.00 88.44 85 LEU A C 1
ATOM 670 O O . LEU A 1 85 ? 3.609 0.346 -11.106 1.00 88.44 85 LEU A O 1
ATOM 674 N N . PHE A 1 86 ? 3.854 1.530 -9.213 1.00 92.69 86 PHE A N 1
ATOM 675 C CA . PHE A 1 86 ? 2.591 1.081 -8.643 1.00 92.69 86 PHE A CA 1
ATOM 676 C C . PHE A 1 86 ? 1.398 1.516 -9.492 1.00 92.69 86 PHE A C 1
ATOM 678 O O . PHE A 1 86 ? 0.582 0.673 -9.859 1.00 92.69 86 PHE A O 1
ATOM 685 N N . VAL A 1 87 ? 1.338 2.790 -9.888 1.00 93.25 87 VAL A N 1
ATOM 686 C CA . VAL A 1 87 ? 0.269 3.300 -10.759 1.00 93.25 87 VAL A CA 1
ATOM 687 C C . VAL A 1 87 ? 0.224 2.523 -12.076 1.00 93.25 87 VAL A C 1
ATOM 689 O O . VAL A 1 87 ? -0.833 2.023 -12.453 1.00 93.25 87 VAL A O 1
ATOM 692 N N . LYS A 1 88 ? 1.374 2.326 -12.737 1.00 90.81 88 LYS A N 1
ATOM 693 C CA . LYS A 1 88 ? 1.468 1.538 -13.978 1.00 90.81 88 LYS A CA 1
ATOM 694 C C . LYS A 1 88 ? 0.959 0.108 -13.782 1.00 90.81 88 LYS A C 1
ATOM 696 O O . LYS A 1 88 ? 0.209 -0.410 -14.614 1.00 90.81 88 LYS A O 1
ATOM 701 N N . ARG A 1 89 ? 1.319 -0.523 -12.660 1.00 91.44 89 ARG A N 1
ATOM 702 C CA . ARG A 1 89 ? 0.878 -1.878 -12.310 1.00 91.44 89 ARG A CA 1
ATOM 703 C C . ARG A 1 89 ? -0.631 -1.951 -12.093 1.00 91.44 89 ARG A C 1
ATOM 705 O O . ARG A 1 89 ? -1.250 -2.911 -12.546 1.00 91.44 89 ARG A O 1
ATOM 712 N N . VAL A 1 90 ? -1.220 -0.948 -11.445 1.00 91.62 90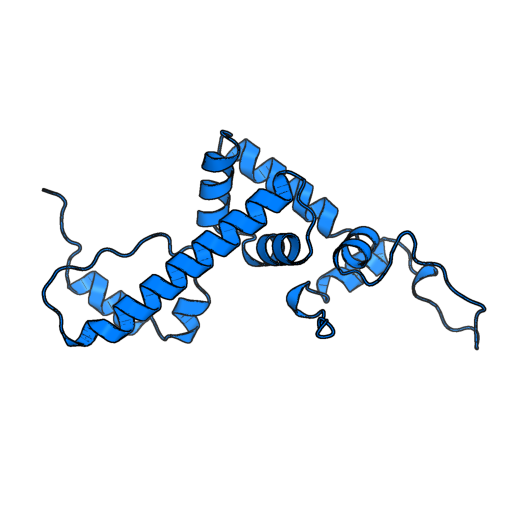 VAL A N 1
ATOM 713 C CA . VAL A 1 90 ? -2.672 -0.839 -11.247 1.00 91.62 90 VAL A CA 1
ATOM 714 C C . VAL A 1 90 ? -3.392 -0.657 -12.578 1.00 91.62 90 VAL A C 1
ATOM 716 O O . VAL A 1 90 ? -4.340 -1.398 -12.833 1.00 91.62 90 VAL A O 1
ATOM 719 N N . CYS A 1 91 ? -2.916 0.235 -13.454 1.00 92.94 91 CYS A N 1
ATOM 720 C CA . CYS A 1 91 ? -3.481 0.408 -14.795 1.00 92.94 91 CYS A CA 1
ATOM 721 C C . CYS A 1 91 ? -3.505 -0.917 -15.567 1.00 92.94 91 CYS A C 1
ATOM 723 O O . CYS A 1 91 ? -4.541 -1.309 -16.098 1.00 92.94 91 CYS A O 1
ATOM 725 N N . GLY A 1 92 ? -2.384 -1.649 -15.572 1.00 90.56 92 GLY A N 1
ATOM 726 C CA . GLY A 1 92 ? -2.278 -2.933 -16.268 1.00 90.56 92 GLY A CA 1
ATOM 727 C C . GLY A 1 92 ? -3.163 -4.033 -15.67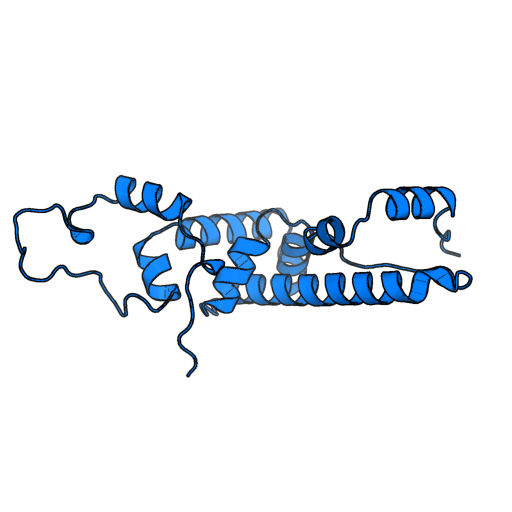1 1.00 90.56 92 GLY A C 1
ATOM 728 O O . GLY A 1 92 ? -3.835 -4.752 -16.407 1.00 90.56 92 GLY A O 1
ATOM 729 N N . LEU A 1 93 ? -3.194 -4.166 -14.340 1.00 89.06 93 LEU A N 1
ATOM 730 C CA . LEU A 1 93 ? -3.953 -5.224 -13.663 1.00 89.06 93 LEU A CA 1
ATOM 731 C C . LEU A 1 93 ? -5.461 -4.976 -13.650 1.00 89.06 93 LEU A C 1
ATOM 733 O O . LEU A 1 93 ? -6.233 -5.925 -13.780 1.00 89.06 93 LEU A O 1
ATOM 737 N N . LEU A 1 94 ? -5.883 -3.726 -13.464 1.00 89.00 94 LEU A N 1
ATOM 738 C CA . LEU A 1 94 ? -7.299 -3.362 -13.410 1.00 89.00 94 LEU A CA 1
ATOM 739 C C . LEU A 1 94 ? -7.863 -2.966 -14.777 1.00 89.00 94 LEU A C 1
ATOM 741 O O . LEU A 1 94 ? -9.073 -2.801 -14.885 1.00 89.00 94 LEU A O 1
ATOM 745 N N . ARG A 1 95 ? -7.013 -2.845 -15.808 1.00 91.50 95 ARG A N 1
ATOM 746 C CA . ARG A 1 95 ? -7.378 -2.375 -17.156 1.00 91.50 95 ARG A CA 1
ATOM 747 C C . ARG A 1 95 ? -8.079 -1.016 -17.120 1.00 91.50 95 ARG A C 1
ATOM 749 O O . ARG A 1 95 ? -9.097 -0.811 -17.773 1.00 91.50 95 ARG A O 1
ATOM 756 N N . VAL A 1 96 ? -7.523 -0.109 -16.326 1.00 93.62 96 VAL A N 1
ATOM 757 C CA . VAL A 1 96 ? -8.007 1.265 -16.150 1.00 93.62 96 VAL A CA 1
ATOM 758 C C . VAL A 1 96 ? -6.961 2.251 -16.645 1.00 93.62 96 VAL A C 1
ATOM 760 O O . VAL A 1 96 ? -5.774 1.921 -16.732 1.00 93.62 96 VAL A O 1
ATOM 763 N N . ASP A 1 97 ? -7.391 3.469 -16.953 1.00 95.56 97 ASP A N 1
ATOM 764 C CA . ASP A 1 97 ? -6.458 4.548 -17.253 1.00 95.56 97 ASP A CA 1
ATOM 765 C C . ASP A 1 97 ? -5.745 5.065 -15.987 1.00 95.56 97 ASP A C 1
ATOM 767 O O . ASP A 1 97 ? -6.036 4.677 -14.850 1.00 95.56 97 ASP A O 1
ATOM 771 N N . LYS A 1 98 ? -4.770 5.957 -16.191 1.00 93.88 98 LYS A N 1
ATOM 772 C CA . LYS A 1 98 ? -3.962 6.527 -15.108 1.00 93.88 98 LYS A CA 1
ATOM 773 C C . LYS A 1 98 ? -4.791 7.344 -14.113 1.00 93.88 98 LYS A C 1
ATOM 775 O O . LYS A 1 98 ? -4.506 7.275 -12.921 1.00 93.88 98 LYS A O 1
ATOM 780 N N . ALA A 1 99 ? -5.771 8.117 -14.576 1.00 94.75 99 ALA A N 1
ATOM 781 C CA . ALA A 1 99 ? -6.583 8.960 -13.701 1.00 94.75 99 ALA A CA 1
ATOM 782 C C . ALA A 1 99 ? -7.460 8.086 -12.794 1.00 94.75 99 ALA A C 1
ATOM 784 O O . ALA A 1 99 ? -7.404 8.201 -11.575 1.00 94.75 99 ALA A O 1
ATOM 785 N N . GLN A 1 100 ? -8.137 7.100 -13.379 1.00 94.44 100 GLN A N 1
ATOM 786 C CA . GLN A 1 100 ? -8.935 6.111 -12.659 1.00 94.44 100 GLN A CA 1
ATOM 787 C C . GLN A 1 100 ? -8.099 5.289 -11.670 1.00 94.44 100 GLN A C 1
ATOM 789 O O . GLN A 1 100 ? -8.568 4.966 -10.576 1.00 94.44 100 GLN A O 1
ATOM 794 N N . ALA A 1 101 ? -6.864 4.927 -12.035 1.00 93.81 101 ALA A N 1
ATOM 795 C CA . ALA A 1 101 ? -5.948 4.251 -11.122 1.00 93.81 101 ALA A CA 1
ATOM 796 C C . ALA A 1 101 ? -5.619 5.130 -9.908 1.00 93.81 101 ALA A C 1
ATOM 798 O O . ALA A 1 101 ? -5.696 4.649 -8.778 1.00 93.81 101 ALA A O 1
ATOM 799 N N . LEU A 1 102 ? -5.287 6.405 -10.132 1.00 94.62 102 LEU A N 1
ATOM 800 C CA . LEU A 1 102 ? -4.985 7.358 -9.064 1.00 94.62 102 LEU A CA 1
ATOM 801 C C . LEU A 1 102 ? -6.190 7.587 -8.149 1.00 94.62 102 LEU A C 1
ATOM 803 O O . LEU A 1 102 ? -6.023 7.538 -6.933 1.00 94.62 102 LEU A O 1
ATOM 807 N N . ASP A 1 103 ? -7.392 7.729 -8.704 1.00 95.00 103 ASP A N 1
ATOM 808 C CA . ASP A 1 103 ? -8.621 7.892 -7.921 1.00 95.00 103 ASP A CA 1
ATOM 809 C C . ASP A 1 103 ? -8.899 6.666 -7.044 1.00 95.00 103 ASP A C 1
ATOM 811 O O . ASP A 1 103 ? -9.196 6.791 -5.855 1.00 95.00 103 ASP A O 1
ATOM 815 N N . LYS A 1 104 ? -8.737 5.456 -7.598 1.00 93.31 104 LYS A N 1
ATOM 816 C CA . LYS A 1 104 ? -8.878 4.203 -6.837 1.00 93.31 104 LYS A CA 1
ATOM 817 C C . LYS A 1 104 ? -7.842 4.090 -5.724 1.00 93.31 104 LYS A C 1
ATOM 819 O O . LYS A 1 104 ? -8.183 3.669 -4.619 1.00 93.31 104 LYS A O 1
ATOM 824 N N . ILE A 1 105 ? -6.591 4.450 -6.008 1.00 94.38 105 ILE A N 1
ATOM 825 C CA . ILE A 1 105 ? -5.513 4.459 -5.015 1.00 94.38 105 ILE A CA 1
ATOM 826 C C . ILE A 1 105 ? -5.842 5.463 -3.906 1.00 94.38 105 ILE A C 1
ATOM 828 O O . ILE A 1 105 ? -5.789 5.099 -2.735 1.00 94.38 105 ILE A O 1
ATOM 832 N N . ALA A 1 106 ? -6.239 6.688 -4.255 1.00 93.06 106 ALA A N 1
ATOM 833 C CA . ALA A 1 106 ? -6.570 7.739 -3.300 1.00 93.06 106 ALA A CA 1
ATOM 834 C C . ALA A 1 106 ? -7.749 7.347 -2.400 1.00 93.06 106 ALA A C 1
ATOM 836 O O . ALA A 1 106 ? -7.636 7.426 -1.178 1.00 93.06 106 ALA A O 1
ATOM 837 N N . ALA A 1 107 ? -8.843 6.850 -2.983 1.00 91.69 107 ALA A N 1
ATOM 838 C CA . ALA A 1 107 ? -9.998 6.371 -2.227 1.00 91.69 107 ALA A CA 1
ATOM 839 C C . ALA A 1 107 ? -9.610 5.252 -1.249 1.00 91.69 107 ALA A C 1
ATOM 841 O O . ALA A 1 107 ? -10.020 5.261 -0.090 1.00 91.69 107 ALA A O 1
ATOM 842 N N . CYS A 1 108 ? -8.768 4.317 -1.691 1.00 91.44 108 CYS A N 1
ATOM 843 C CA . CYS A 1 108 ? -8.295 3.232 -0.844 1.00 91.44 108 CYS A CA 1
ATOM 844 C C . CYS A 1 108 ? -7.371 3.717 0.284 1.00 91.44 108 CYS A C 1
ATOM 846 O O . CYS A 1 108 ? -7.487 3.255 1.415 1.00 91.44 108 CYS A O 1
ATOM 848 N N . LEU A 1 109 ? -6.484 4.677 0.014 1.00 90.19 109 LEU A N 1
ATOM 849 C CA . LEU A 1 109 ? -5.610 5.264 1.032 1.00 90.19 109 LEU A CA 1
ATOM 850 C C . LEU A 1 109 ? -6.396 6.050 2.084 1.00 90.19 109 LEU A C 1
ATOM 852 O O . LEU A 1 109 ? -6.070 5.954 3.264 1.00 90.19 109 LEU A O 1
ATOM 856 N N . ILE A 1 110 ? -7.442 6.779 1.679 1.00 88.69 110 ILE A N 1
ATOM 857 C CA . ILE A 1 110 ? -8.371 7.437 2.610 1.00 88.69 110 ILE A CA 1
ATOM 858 C C . ILE A 1 110 ? -9.019 6.391 3.519 1.00 88.69 110 ILE A C 1
ATOM 860 O O . ILE A 1 110 ? -9.080 6.579 4.731 1.00 88.69 110 ILE A O 1
ATOM 864 N N . ASP A 1 111 ? -9.437 5.264 2.944 1.00 86.31 111 ASP A N 1
ATOM 865 C CA . ASP A 1 111 ? -10.063 4.179 3.692 1.00 86.31 111 ASP A CA 1
ATOM 866 C C . ASP A 1 111 ? -9.118 3.536 4.714 1.00 86.31 111 ASP A C 1
ATOM 868 O O . ASP A 1 111 ? -9.495 3.243 5.843 1.00 86.31 111 ASP A O 1
ATOM 872 N N . VAL A 1 112 ? -7.858 3.345 4.333 1.00 87.19 112 VAL A N 1
ATOM 873 C CA . VAL A 1 112 ? -6.813 2.749 5.178 1.00 87.19 112 VAL A CA 1
ATOM 874 C C . VAL A 1 112 ? -6.246 3.744 6.208 1.00 87.19 112 VAL A C 1
ATOM 876 O O . VAL A 1 112 ? -5.601 3.340 7.184 1.00 87.19 112 VAL A O 1
ATOM 879 N N . ALA A 1 113 ? -6.483 5.044 6.015 1.00 85.75 113 ALA A N 1
ATOM 880 C CA . ALA A 1 113 ? -6.176 6.089 6.988 1.00 85.75 113 ALA A CA 1
ATOM 881 C C . ALA A 1 113 ? -7.197 6.148 8.141 1.00 85.75 113 ALA A C 1
ATOM 883 O O . ALA A 1 113 ? -6.939 6.807 9.148 1.00 85.75 113 ALA A O 1
ATOM 884 N N . ASP A 1 114 ? -8.330 5.454 8.027 1.00 87.50 114 ASP A N 1
ATOM 885 C CA . ASP A 1 114 ? -9.237 5.231 9.148 1.00 87.50 114 ASP A CA 1
ATOM 886 C C . ASP A 1 114 ? -8.579 4.309 10.189 1.00 87.50 114 ASP A C 1
ATOM 888 O O . ASP A 1 114 ? -8.113 3.207 9.878 1.00 87.50 114 ASP A O 1
ATOM 892 N N . MET A 1 115 ? -8.528 4.758 11.447 1.00 86.94 115 MET A N 1
ATOM 893 C CA . MET A 1 115 ? -7.843 4.019 12.511 1.00 86.94 115 MET A CA 1
ATOM 894 C C . MET A 1 115 ? -8.527 2.681 12.815 1.00 86.94 115 MET A C 1
ATOM 896 O O . MET A 1 115 ? -7.846 1.685 13.056 1.00 86.94 115 MET A O 1
ATOM 900 N N . LYS A 1 116 ? -9.862 2.613 12.785 1.00 83.12 116 LYS A N 1
ATOM 901 C CA . LYS A 1 116 ? -10.590 1.369 13.079 1.00 83.12 116 LYS A CA 1
ATOM 902 C C . LYS A 1 116 ? -10.313 0.331 11.997 1.00 83.12 116 LYS A C 1
ATOM 904 O O . LYS A 1 116 ? -10.037 -0.828 12.308 1.00 83.12 116 LYS A O 1
ATOM 909 N N . LYS A 1 117 ? -10.314 0.738 10.726 1.00 85.56 117 LYS A N 1
ATOM 910 C CA . LYS A 1 117 ? -9.931 -0.125 9.601 1.00 85.56 117 LYS A CA 1
ATOM 911 C C . LYS A 1 117 ? -8.478 -0.556 9.693 1.00 85.56 117 LYS A C 1
ATOM 913 O O . LYS A 1 117 ? -8.206 -1.742 9.527 1.00 85.56 117 LYS A O 1
ATOM 918 N N . PHE A 1 118 ? -7.568 0.359 10.019 1.00 88.25 118 PHE A N 1
ATOM 919 C CA . PHE A 1 118 ? -6.166 0.031 10.261 1.00 88.25 118 PHE A CA 1
ATOM 920 C C . PHE A 1 118 ? -6.016 -1.053 11.337 1.00 88.25 118 PHE A C 1
ATOM 922 O O . PHE A 1 118 ? -5.413 -2.086 11.064 1.00 88.25 118 PHE A O 1
ATOM 929 N N . LEU A 1 119 ? -6.620 -0.873 12.517 1.00 85.81 119 LEU A N 1
ATOM 930 C CA . LEU A 1 119 ? -6.543 -1.833 13.625 1.00 85.81 119 LEU A CA 1
ATOM 931 C C . LEU A 1 119 ? -7.134 -3.203 13.264 1.00 85.81 119 LEU A C 1
ATOM 933 O O . LEU A 1 119 ? -6.605 -4.234 13.684 1.00 85.81 119 LEU A O 1
ATOM 937 N N . ARG A 1 120 ? -8.197 -3.230 12.453 1.00 86.56 120 ARG A N 1
ATOM 938 C CA . ARG A 1 120 ? -8.782 -4.476 11.937 1.00 86.56 120 ARG A CA 1
ATOM 939 C C . ARG A 1 120 ? -7.871 -5.180 10.940 1.00 86.56 120 ARG A C 1
ATOM 941 O O . ARG A 1 120 ? -7.643 -6.378 11.064 1.00 86.56 120 ARG A O 1
ATOM 948 N N . LEU A 1 121 ? -7.323 -4.445 9.974 1.00 88.00 121 LEU A N 1
ATOM 949 C CA . LEU A 1 121 ? -6.369 -4.976 8.993 1.00 88.00 121 LEU A CA 1
ATOM 950 C C . LEU A 1 121 ? -5.077 -5.455 9.657 1.00 88.00 121 LEU A C 1
ATOM 952 O O . LEU A 1 121 ? -4.483 -6.437 9.224 1.00 88.00 121 LEU A O 1
ATOM 956 N N . ALA A 1 122 ? -4.666 -4.770 10.719 1.00 84.88 122 ALA A N 1
ATOM 957 C CA . ALA A 1 122 ? -3.534 -5.124 11.553 1.00 84.88 122 ALA A CA 1
ATOM 958 C C . ALA A 1 122 ? -3.761 -6.387 12.398 1.00 84.88 122 ALA A C 1
ATOM 960 O O . ALA A 1 122 ? -2.804 -6.915 12.958 1.00 84.88 122 ALA A O 1
ATOM 961 N N . GLY A 1 123 ? -5.008 -6.853 12.521 1.00 82.69 123 GLY A N 1
ATOM 962 C CA . GLY A 1 123 ? -5.373 -7.955 13.410 1.00 82.69 123 GLY A CA 1
ATOM 963 C C . GLY A 1 123 ? -5.340 -7.592 14.898 1.00 82.69 123 GLY A C 1
ATOM 964 O O . GLY A 1 123 ? -5.389 -8.487 15.733 1.00 82.69 123 GLY A O 1
ATOM 965 N N . VAL A 1 124 ? -5.269 -6.301 15.242 1.00 80.56 124 VAL A N 1
ATOM 966 C CA . VAL A 1 124 ? -5.315 -5.825 16.637 1.00 80.56 124 VAL A CA 1
ATOM 967 C C . VAL A 1 124 ? -6.740 -5.909 17.185 1.00 80.56 124 VAL A C 1
ATOM 969 O O . VAL A 1 124 ? -6.945 -6.239 18.348 1.00 80.56 124 VAL A O 1
ATOM 972 N N . VAL A 1 125 ? -7.734 -5.625 16.339 1.00 78.25 125 VAL A N 1
ATOM 973 C CA . VAL A 1 125 ? -9.158 -5.630 16.695 1.00 78.25 125 VAL A CA 1
ATOM 974 C C . VAL A 1 125 ? -9.927 -6.519 15.726 1.00 78.25 125 VAL A C 1
ATOM 976 O O . VAL A 1 125 ? -9.775 -6.397 14.514 1.00 78.25 125 VAL A O 1
ATOM 979 N N . HIS A 1 126 ? -10.805 -7.389 16.231 1.00 73.38 126 HIS A N 1
ATOM 980 C CA . HIS A 1 126 ? -11.587 -8.265 15.355 1.00 73.38 126 HIS A CA 1
ATOM 981 C C . HIS A 1 126 ? -12.790 -7.551 14.706 1.00 73.38 126 HIS A C 1
ATOM 983 O O . HIS A 1 126 ? -13.033 -7.713 13.505 1.00 73.38 126 HIS A O 1
ATOM 989 N N . ARG A 1 127 ? -13.543 -6.764 15.486 1.00 74.19 127 ARG A N 1
ATOM 990 C CA . ARG A 1 127 ? -14.708 -5.993 15.018 1.00 74.19 127 ARG A CA 1
ATOM 991 C C . ARG A 1 127 ? -14.612 -4.539 15.441 1.00 74.19 127 ARG A C 1
ATOM 993 O O . ARG A 1 127 ? -14.307 -3.701 14.600 1.00 74.19 127 ARG A O 1
ATOM 1000 N N . ASP A 1 128 ? -14.786 -4.288 16.732 1.00 69.31 128 ASP A N 1
ATOM 1001 C CA . ASP A 1 128 ? -14.861 -2.946 17.289 1.00 69.31 128 ASP A CA 1
ATOM 1002 C C . ASP A 1 128 ? -13.903 -2.796 18.463 1.00 69.31 128 ASP A C 1
ATOM 1004 O O . ASP A 1 128 ? -13.632 -3.747 19.201 1.00 69.31 128 ASP A O 1
ATOM 1008 N N . LEU A 1 129 ? -13.376 -1.586 18.609 1.00 69.50 129 LEU A N 1
ATOM 1009 C CA . LEU A 1 129 ? -12.592 -1.205 19.766 1.00 69.50 129 LEU A CA 1
ATOM 1010 C C . LEU A 1 129 ? -13.570 -0.817 20.875 1.00 69.50 129 LEU A C 1
ATOM 1012 O O . LEU A 1 129 ? -14.213 0.227 20.795 1.00 69.50 129 LEU A O 1
ATOM 1016 N N . VAL A 1 130 ? -13.692 -1.676 21.883 1.00 68.94 130 VAL A N 1
ATOM 1017 C CA . VAL A 1 130 ? -14.530 -1.430 23.056 1.00 68.94 130 VAL A CA 1
ATOM 1018 C C . VAL A 1 130 ? -13.620 -1.287 24.262 1.00 68.94 130 VAL A C 1
ATOM 1020 O O . VAL A 1 130 ? -12.709 -2.092 24.461 1.00 68.94 130 VAL A O 1
ATOM 1023 N N . CYS A 1 131 ? -13.855 -0.253 25.056 1.00 67.25 131 CYS A N 1
ATOM 1024 C CA . CYS A 1 131 ? -13.179 -0.102 26.328 1.00 67.25 131 CYS A CA 1
ATOM 1025 C C . CYS A 1 131 ? -13.786 -1.022 27.391 1.00 67.25 131 CYS A C 1
ATOM 1027 O O . CYS A 1 131 ? -15.004 -1.175 27.471 1.00 67.25 131 CYS A O 1
ATOM 1029 N N . GLY A 1 132 ? -12.921 -1.623 28.210 1.00 69.38 132 GLY A N 1
ATOM 1030 C CA . GLY A 1 132 ? -13.331 -2.252 29.467 1.00 69.38 132 GLY A CA 1
ATOM 1031 C C . GLY A 1 132 ? -13.616 -1.205 30.546 1.00 69.38 132 GLY A C 1
ATOM 1032 O O . GLY A 1 132 ? -13.544 -0.003 30.286 1.00 69.38 132 GLY A O 1
ATOM 1033 N N . GLU A 1 133 ? -13.908 -1.655 31.767 1.00 69.62 133 GLU A N 1
ATOM 1034 C CA . GLU A 1 133 ? -14.121 -0.752 32.903 1.00 69.62 133 GLU A CA 1
ATOM 1035 C C . GLU A 1 133 ? -12.953 0.232 33.070 1.00 69.62 133 GLU A C 1
ATOM 1037 O O . GLU A 1 133 ? -11.774 -0.120 32.951 1.00 69.62 133 GLU A O 1
ATOM 1042 N N . THR A 1 134 ? -13.290 1.498 33.309 1.00 64.81 134 THR A N 1
ATOM 1043 C CA . THR A 1 134 ? -12.316 2.579 33.428 1.00 64.81 134 THR A CA 1
ATOM 1044 C C . THR A 1 134 ? -11.567 2.456 34.748 1.00 64.81 134 THR A C 1
ATOM 1046 O O . THR A 1 134 ? -12.045 2.883 35.794 1.00 64.81 134 THR A O 1
ATOM 1049 N N . VAL A 1 135 ? -10.366 1.887 34.700 1.00 66.06 135 VAL A N 1
ATOM 1050 C CA . VAL A 1 135 ? -9.439 1.909 35.833 1.00 66.06 135 VAL A CA 1
ATOM 1051 C C . VAL A 1 135 ? -8.766 3.291 35.835 1.00 66.06 135 VAL A C 1
ATOM 1053 O O . VAL A 1 135 ? -8.058 3.650 34.895 1.00 66.06 135 VAL A O 1
ATOM 1056 N N . ASP A 1 136 ? -9.040 4.093 36.863 1.00 70.88 136 ASP A N 1
ATOM 1057 C CA . ASP A 1 136 ? -8.330 5.338 37.216 1.00 70.88 136 ASP A CA 1
ATOM 1058 C C . ASP A 1 136 ? -8.641 6.633 36.439 1.00 70.88 136 ASP A C 1
ATOM 1060 O O . ASP A 1 136 ? -7.799 7.531 36.386 1.00 70.88 136 ASP A O 1
ATOM 1064 N N . GLY A 1 137 ? -9.835 6.791 35.854 1.00 69.38 137 GLY A N 1
ATOM 1065 C CA . GLY A 1 137 ? -10.272 8.084 35.285 1.00 69.38 137 GLY A CA 1
ATOM 1066 C C . GLY A 1 137 ? -9.395 8.623 34.142 1.00 69.38 137 GLY A C 1
ATOM 1067 O O . GLY A 1 137 ? -9.468 9.803 33.798 1.00 69.38 137 GLY A O 1
ATOM 1068 N N . ARG A 1 138 ? -8.544 7.772 33.560 1.00 73.38 138 ARG A N 1
ATOM 1069 C CA . ARG A 1 138 ? -7.694 8.106 32.415 1.00 73.38 138 ARG A CA 1
ATOM 1070 C C . ARG A 1 138 ? -8.509 8.040 31.132 1.00 73.38 138 ARG A C 1
ATOM 1072 O O . ARG A 1 138 ? -9.283 7.108 30.949 1.00 73.38 138 ARG A O 1
ATOM 1079 N N . THR A 1 139 ? -8.258 8.981 30.224 1.00 69.88 139 THR A N 1
ATOM 1080 C CA . THR A 1 139 ? -8.790 8.942 28.858 1.00 69.88 139 THR A CA 1
ATOM 1081 C C . THR A 1 139 ? -8.308 7.679 28.156 1.00 69.88 139 THR A C 1
ATOM 1083 O O . THR A 1 139 ? -7.104 7.421 28.068 1.00 69.88 139 THR A O 1
ATOM 1086 N N . GLN A 1 140 ? -9.250 6.888 27.667 1.00 76.44 140 GLN A N 1
ATOM 1087 C CA . GLN A 1 140 ? -8.994 5.640 26.974 1.00 76.44 140 GLN A CA 1
ATOM 1088 C C . GLN A 1 140 ? -9.064 5.840 25.461 1.00 76.44 140 GLN A C 1
ATOM 1090 O O . GLN A 1 140 ? -9.539 6.854 24.953 1.00 76.44 140 GLN A O 1
ATOM 1095 N N . LEU A 1 141 ? -8.586 4.851 24.707 1.00 75.25 141 LEU A N 1
ATOM 1096 C CA . 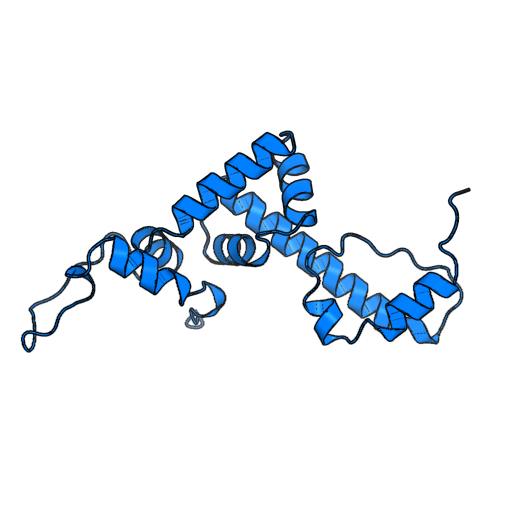LEU A 1 141 ? -8.502 4.968 23.253 1.00 75.25 141 LEU A CA 1
ATOM 1097 C C . LEU A 1 141 ? -9.888 5.075 22.584 1.00 75.25 141 LEU A C 1
ATOM 1099 O O . LEU A 1 141 ? -9.993 5.698 21.532 1.00 75.25 141 LEU A O 1
ATOM 1103 N N . ALA A 1 142 ? -10.941 4.509 23.193 1.00 74.31 142 ALA A N 1
ATOM 1104 C CA . ALA A 1 142 ? -12.316 4.663 22.705 1.00 74.31 142 ALA A CA 1
ATOM 1105 C C . ALA A 1 142 ? -12.937 6.031 23.037 1.00 74.31 142 ALA A C 1
ATOM 1107 O O . ALA A 1 142 ? -13.917 6.407 22.401 1.00 74.31 142 ALA A O 1
ATOM 1108 N N . ASP A 1 143 ? -12.357 6.784 23.978 1.00 77.88 143 ASP A N 1
ATOM 1109 C CA . ASP A 1 143 ? -12.811 8.139 24.320 1.00 77.88 143 ASP A CA 1
ATOM 1110 C C . ASP A 1 143 ? -12.277 9.187 23.328 1.00 77.88 143 ASP A C 1
ATOM 1112 O O . ASP A 1 143 ? -12.693 10.348 23.342 1.00 77.88 143 ASP A O 1
ATOM 1116 N N . LEU A 1 144 ? -11.333 8.799 22.464 1.00 81.75 144 LEU A N 1
ATOM 1117 C CA . LEU A 1 144 ? -10.778 9.671 21.437 1.00 81.75 144 LEU A CA 1
ATOM 1118 C C . LEU A 1 144 ? -11.775 9.854 20.291 1.00 81.75 144 LEU A C 1
ATOM 1120 O O . LEU A 1 144 ? -12.307 8.891 19.739 1.00 81.75 144 LEU A O 1
ATOM 1124 N N . ASN A 1 145 ? -11.967 11.105 19.873 1.00 83.31 145 ASN A N 1
ATOM 1125 C CA . ASN A 1 145 ? -12.729 11.398 18.665 1.00 83.31 145 ASN A CA 1
ATOM 1126 C C . ASN A 1 145 ? -11.953 10.988 17.393 1.00 83.31 145 ASN A C 1
ATOM 1128 O O . ASN A 1 145 ? -10.749 10.713 17.420 1.00 83.31 145 ASN A O 1
ATOM 1132 N N . GLU A 1 146 ? -12.648 10.971 16.254 1.00 79.75 146 GLU A N 1
ATOM 1133 C CA . GLU A 1 146 ? -12.069 10.572 14.961 1.00 79.75 146 GLU A CA 1
ATOM 1134 C C . GLU A 1 146 ? -10.863 11.430 14.539 1.00 79.75 146 GLU A C 1
ATOM 1136 O O . GLU A 1 146 ? -9.932 10.920 13.915 1.00 79.75 146 GLU A O 1
ATOM 1141 N N . ASP A 1 147 ? -10.817 12.713 14.909 1.00 82.94 147 ASP A N 1
ATOM 1142 C CA . ASP A 1 147 ? -9.685 13.581 14.569 1.00 82.94 147 ASP A CA 1
ATOM 1143 C C . ASP A 1 147 ? -8.426 13.218 15.365 1.00 82.94 147 ASP A C 1
ATOM 1145 O O . ASP A 1 147 ? -7.334 13.141 14.793 1.00 82.94 147 ASP A O 1
ATOM 1149 N N . CYS A 1 148 ? -8.568 12.914 16.658 1.00 84.06 148 CYS A N 1
ATOM 1150 C CA . CYS A 1 148 ? -7.485 12.394 17.490 1.00 84.06 148 CYS A CA 1
ATOM 1151 C C . CYS A 1 148 ? -6.973 11.050 16.957 1.00 84.06 148 CYS A C 1
ATOM 1153 O O . CYS A 1 148 ? -5.761 10.847 16.845 1.00 84.06 148 CYS A O 1
ATOM 1155 N N . LEU A 1 149 ? -7.881 10.149 16.573 1.00 83.12 149 LEU A N 1
ATOM 1156 C CA . LEU A 1 149 ? -7.519 8.861 15.983 1.00 83.12 149 LEU A CA 1
ATOM 1157 C C . LEU A 1 149 ? -6.785 9.043 14.647 1.00 83.12 149 LEU A C 1
ATOM 1159 O O . LEU A 1 149 ? -5.733 8.440 14.430 1.00 83.12 149 LEU A O 1
ATOM 1163 N N . ARG A 1 150 ? -7.264 9.933 13.772 1.00 82.50 150 ARG A N 1
ATOM 1164 C CA . ARG A 1 150 ? -6.584 10.261 12.511 1.00 82.50 150 ARG A CA 1
ATOM 1165 C C . ARG A 1 150 ? -5.203 10.873 12.749 1.00 82.50 150 ARG A C 1
ATOM 1167 O O . ARG A 1 150 ? -4.278 10.594 11.987 1.00 82.50 150 ARG A O 1
ATOM 1174 N N . TYR A 1 151 ? -5.041 11.687 13.792 1.00 85.19 151 TYR A N 1
ATOM 1175 C CA . TYR A 1 151 ? -3.742 12.239 14.171 1.00 85.19 151 TYR A CA 1
ATOM 1176 C C . TYR A 1 151 ? -2.769 11.138 14.608 1.00 85.19 151 TYR A C 1
ATOM 1178 O O . TYR A 1 151 ? -1.659 11.072 14.084 1.00 85.19 151 TYR A O 1
ATOM 1186 N N . LEU A 1 152 ? -3.202 10.221 15.481 1.00 84.06 152 LEU A N 1
ATOM 1187 C CA . LEU A 1 152 ? -2.400 9.066 15.902 1.00 84.06 152 LEU A CA 1
ATOM 1188 C C . LEU A 1 152 ? -1.987 8.186 14.718 1.00 84.06 152 LEU A C 1
ATOM 1190 O O . LEU A 1 152 ? -0.837 7.756 14.638 1.00 84.06 152 LEU A O 1
ATOM 1194 N N . ARG A 1 153 ? -2.891 7.964 13.756 1.00 86.62 153 ARG A N 1
ATOM 1195 C CA . ARG A 1 153 ? -2.625 7.139 12.568 1.00 86.62 153 ARG A CA 1
ATOM 1196 C C . ARG A 1 153 ? -1.434 7.637 11.744 1.00 86.62 153 ARG A C 1
ATOM 1198 O O . ARG A 1 153 ? -0.774 6.822 11.106 1.00 86.62 153 ARG A O 1
ATOM 1205 N N . ARG A 1 154 ? -1.113 8.937 11.781 1.00 85.06 154 ARG A N 1
ATOM 1206 C CA . ARG A 1 154 ? 0.058 9.507 11.082 1.00 85.06 154 ARG A CA 1
ATOM 1207 C C . ARG A 1 154 ? 1.391 8.962 11.598 1.00 85.06 154 ARG A C 1
ATOM 1209 O O . ARG A 1 154 ? 2.378 9.010 10.870 1.00 85.06 154 ARG A O 1
ATOM 1216 N N . TYR A 1 155 ? 1.413 8.458 12.830 1.00 87.75 155 TYR A N 1
ATOM 1217 C CA . TYR A 1 155 ? 2.609 7.936 13.493 1.00 87.75 155 TYR A CA 1
ATOM 1218 C C . TYR A 1 155 ? 2.693 6.409 13.485 1.00 87.75 155 TYR A C 1
ATOM 1220 O O . TYR A 1 155 ? 3.715 5.869 13.892 1.00 87.75 155 TYR A O 1
ATOM 1228 N N . LEU A 1 156 ? 1.642 5.718 13.040 1.00 87.81 156 LEU A N 1
ATOM 1229 C CA . LEU A 1 156 ? 1.594 4.260 12.992 1.00 87.81 156 LEU A CA 1
ATOM 1230 C C . LEU A 1 156 ? 1.679 3.792 11.547 1.00 87.81 156 LEU A C 1
ATOM 1232 O O . LEU A 1 156 ? 0.911 4.265 10.713 1.00 87.81 156 LEU A O 1
ATOM 1236 N N . LYS A 1 157 ? 2.556 2.835 11.255 1.00 88.75 157 LYS A N 1
ATOM 1237 C CA . LYS A 1 157 ? 2.635 2.157 9.956 1.00 88.75 157 LYS A CA 1
ATOM 1238 C C . LYS A 1 157 ? 2.354 0.670 10.101 1.00 88.75 157 LYS A C 1
ATOM 1240 O O . LYS A 1 157 ? 2.596 0.068 11.146 1.00 88.75 157 LYS A O 1
ATOM 1245 N N . PHE A 1 158 ? 1.923 0.025 9.019 1.00 87.88 158 PHE A N 1
ATOM 1246 C CA . PHE A 1 158 ? 1.782 -1.438 9.011 1.00 87.88 158 PHE A CA 1
ATOM 1247 C C . PHE A 1 158 ? 3.124 -2.165 9.177 1.00 87.88 158 PHE A C 1
ATOM 1249 O O . PHE A 1 158 ? 3.151 -3.346 9.528 1.00 87.88 158 PHE A O 1
ATOM 1256 N N . S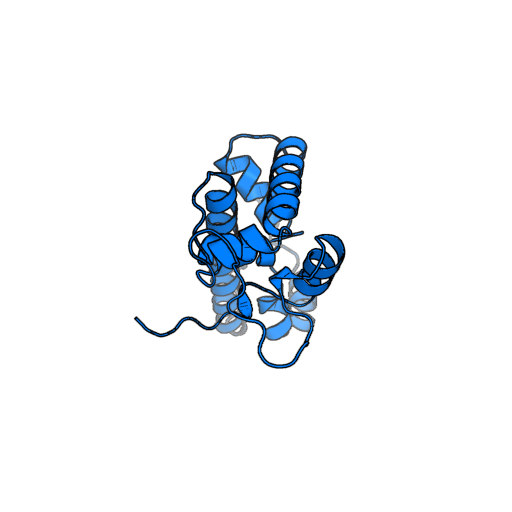ER A 1 159 ? 4.244 -1.495 8.898 1.00 85.25 159 SER A N 1
ATOM 1257 C CA . SER A 1 159 ? 5.592 -2.005 9.175 1.00 85.25 159 SER A CA 1
ATOM 1258 C C . SER A 1 159 ? 5.907 -2.112 10.666 1.00 85.25 159 SER A C 1
ATOM 1260 O O . SER A 1 159 ? 6.745 -2.927 11.037 1.00 85.25 159 SER A O 1
ATOM 1262 N N . ASP A 1 160 ? 5.239 -1.324 11.510 1.00 84.06 160 ASP A N 1
ATOM 1263 C CA . ASP A 1 160 ? 5.559 -1.228 12.940 1.00 84.06 160 ASP A CA 1
ATOM 1264 C C . ASP A 1 160 ? 4.894 -2.350 13.751 1.00 84.06 160 ASP A C 1
ATOM 1266 O O . ASP A 1 160 ? 5.256 -2.623 14.897 1.00 84.06 160 ASP A O 1
ATOM 1270 N N . ILE A 1 161 ? 3.924 -3.033 13.143 1.00 81.12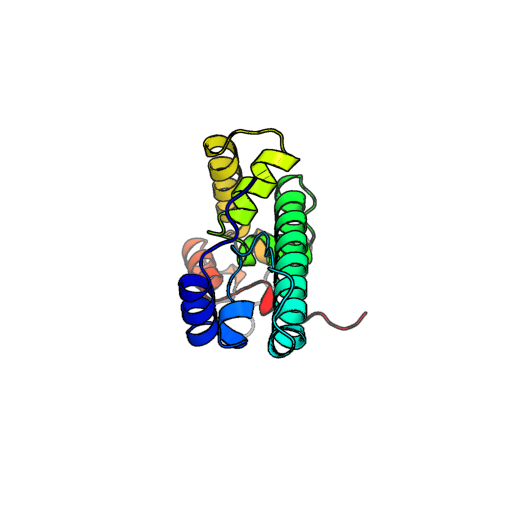 161 ILE A N 1
ATOM 1271 C CA . ILE A 1 161 ? 3.162 -4.110 13.764 1.00 81.12 161 ILE A CA 1
ATOM 1272 C C . ILE A 1 161 ? 3.980 -5.395 13.670 1.00 81.12 161 ILE A C 1
ATOM 1274 O O . ILE A 1 161 ? 4.126 -5.989 12.598 1.00 81.12 161 ILE A O 1
ATOM 1278 N N . ARG A 1 162 ? 4.516 -5.828 14.815 1.00 74.19 162 ARG A N 1
ATOM 1279 C CA . ARG A 1 162 ? 5.204 -7.115 14.940 1.00 74.19 162 ARG A CA 1
ATOM 1280 C C . ARG A 1 162 ? 4.186 -8.240 14.826 1.00 74.19 162 ARG A C 1
ATOM 1282 O O . ARG A 1 162 ? 3.218 -8.285 15.579 1.00 74.19 162 ARG A O 1
ATOM 1289 N N . HIS A 1 163 ? 4.432 -9.169 13.915 1.00 64.88 163 HIS A N 1
ATOM 1290 C CA . HIS A 1 163 ? 3.711 -10.431 13.917 1.00 64.88 163 HIS A CA 1
ATOM 1291 C C . HIS A 1 163 ? 4.292 -11.314 15.015 1.00 64.88 163 HIS A C 1
ATOM 1293 O O . HIS A 1 163 ? 5.510 -11.493 15.077 1.00 64.88 163 HIS A O 1
ATOM 1299 N N . SER A 1 164 ? 3.433 -11.867 15.870 1.00 51.09 164 SER A N 1
ATOM 1300 C CA . SER A 1 164 ? 3.839 -13.052 16.621 1.00 51.09 164 SER A CA 1
ATOM 1301 C C . SER A 1 164 ? 4.154 -1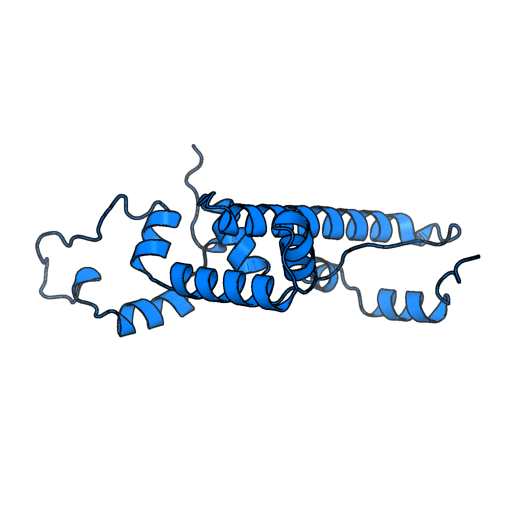4.142 15.592 1.00 51.09 164 SER A C 1
ATOM 1303 O O . SER A 1 164 ? 3.357 -14.298 14.658 1.00 51.09 164 SER A O 1
ATOM 1305 N N . PRO A 1 165 ? 5.286 -14.861 15.690 1.00 45.97 165 PRO A N 1
ATOM 1306 C CA . PRO A 1 165 ? 5.452 -16.074 14.904 1.00 45.97 165 PRO A CA 1
ATOM 1307 C C . PRO A 1 165 ? 4.269 -17.000 15.219 1.00 45.97 165 PRO A C 1
ATOM 1309 O O . PRO A 1 165 ? 3.893 -17.143 16.385 1.00 45.97 165 PRO A O 1
ATOM 1312 N N . ALA A 1 166 ? 3.640 -17.512 14.161 1.00 43.28 166 ALA A N 1
ATOM 1313 C CA . ALA A 1 166 ? 2.608 -18.538 14.265 1.00 43.28 166 ALA A CA 1
ATOM 1314 C C . ALA A 1 166 ? 3.198 -19.839 14.820 1.00 43.28 166 ALA A C 1
ATOM 1316 O O . ALA A 1 166 ? 4.386 -20.109 14.523 1.00 43.28 166 ALA A O 1
#

Secondary structure (DSSP, 8-state):
---PPPHHHHHHHHHH--HHHHHT-TT-------S--GGGHHHHHHHHHHHHHHHHHHHHHHHHHTT---HHHHHHHHHHTT-HHHHHHHHHHHT--HHHHHHHHHHHHHHHTSHHHHHHHTTS-SS-----S-STTPPPGGGS-HHHHHHHHTT--TTS-PPPP-

pLDDT: mean 78.56, std 15.37, range [33.47, 95.56]

Organism: Rhipicephalus microplus (NCBI:txid6941)

Solvent-accessible surface area (backbone atoms only — not comparable to full-atom values): 9935 Å² total; per-residue (Å²): 140,78,85,76,78,60,68,69,63,53,52,54,50,56,73,66,51,47,68,75,57,49,73,67,46,57,56,51,73,80,86,88,80,79,95,85,57,88,87,40,58,68,57,54,52,52,53,50,52,43,23,54,49,32,53,51,34,30,52,33,20,42,38,28,79,73,69,47,73,43,48,70,16,50,36,21,37,67,68,42,58,92,28,64,46,29,48,56,44,34,17,67,76,69,74,43,52,69,67,60,32,50,51,53,50,50,57,49,51,58,54,56,50,34,47,70,52,37,35,38,46,69,66,77,30,93,84,71,84,75,75,71,84,78,76,82,86,61,89,49,82,69,74,50,52,71,67,57,40,44,57,54,40,77,77,59,55,70,82,73,60,78,76,77,84,128